Protein AF-A0A3Q0JG72-F1 (afdb_monomer)

Radius of gyration: 22.16 Å; Cα contacts (8 Å, |Δi|>4): 56; chains: 1; bounding box: 58×26×67 Å

InterPro domains:
  IPR006838 ADTRP/AIG1 [PF04750] (6-111)
  IPR006838 ADTRP/AIG1 [PTHR10989] (8-111)

Foldseek 3Di:
DPDPDDDDPVNVVVLCCCLQPQQLVLVVQLCVQVVCCVVPVCVPDNPVCCVVQPPVNVCCVSVVSNVVSVVCVVPDPDPHDDSVSNVVSVVVVVVVVVVVVVVCVVVPVVVVVVVVVVVVVVVVVVDDD

Nearest PDB structures (foldseek):
  6j54-assembly1_L  TM=3.216E-01  e=6.089E+00  Sus scrofa

Sequence (129 aa):
MPTSSPMSILNSTRNYFFTSIGFPIGSFVTITFWGLFLVNRDLVMPADFDQYFPKWLNHLVHTMVIVFPLIEMATSYRKYWPAQTGLIGLLVFQVVYLIWIHIVYYKSDLWRCVIESNFALHILMQLPK

Structure (mmCIF, N/CA/C/O backbone):
data_AF-A0A3Q0JG72-F1
#
_entry.id   AF-A0A3Q0JG72-F1
#
loop_
_atom_site.group_PDB
_atom_site.id
_atom_site.type_symbol
_atom_site.label_atom_id
_atom_site.label_alt_id
_atom_site.label_comp_id
_atom_site.label_asym_id
_atom_site.label_entity_id
_atom_site.label_seq_id
_atom_site.pdbx_PDB_ins_code
_atom_site.Cartn_x
_atom_site.Cartn_y
_atom_site.Cartn_z
_atom_site.occupancy
_atom_site.B_iso_or_equiv
_atom_site.auth_seq_id
_atom_site.auth_comp_id
_atom_site.auth_asym_id
_atom_site.auth_atom_id
_atom_site.pdbx_PDB_model_num
ATOM 1 N N . MET A 1 1 ? 20.663 -8.334 -32.316 1.00 31.59 1 MET A N 1
ATOM 2 C CA . MET A 1 1 ? 21.059 -7.675 -31.049 1.00 31.59 1 MET A CA 1
ATOM 3 C C . MET A 1 1 ? 20.098 -6.519 -30.816 1.00 31.59 1 MET A C 1
ATOM 5 O O . MET A 1 1 ? 20.034 -5.679 -31.706 1.00 31.59 1 MET A O 1
ATOM 9 N N . PRO A 1 2 ? 19.303 -6.464 -29.732 1.00 45.41 2 PRO A N 1
ATOM 10 C CA . PRO A 1 2 ? 18.454 -5.304 -29.511 1.00 45.41 2 PRO A CA 1
ATOM 11 C C . PRO A 1 2 ? 19.344 -4.149 -29.044 1.00 45.41 2 PRO A C 1
ATOM 13 O O . PRO A 1 2 ? 20.001 -4.219 -28.008 1.00 45.41 2 PRO A O 1
ATOM 16 N N . THR A 1 3 ? 19.413 -3.111 -29.866 1.00 40.91 3 THR A N 1
ATOM 17 C CA . THR A 1 3 ? 20.125 -1.865 -29.597 1.00 40.91 3 THR A CA 1
ATOM 18 C C . THR A 1 3 ? 19.431 -1.140 -28.449 1.00 40.91 3 THR A C 1
ATOM 20 O O . THR A 1 3 ? 18.329 -0.617 -28.617 1.00 40.91 3 THR A O 1
ATOM 23 N N . SER A 1 4 ? 20.048 -1.114 -27.268 1.00 50.25 4 SER A N 1
ATOM 24 C CA . SER A 1 4 ? 19.567 -0.302 -26.154 1.00 50.25 4 SER A CA 1
ATOM 25 C C . SER A 1 4 ? 19.769 1.174 -26.497 1.00 50.25 4 SER A C 1
ATOM 27 O O . SER A 1 4 ? 20.879 1.694 -26.381 1.00 50.25 4 SER A O 1
ATOM 29 N N . SER A 1 5 ? 18.705 1.851 -26.932 1.00 60.47 5 SER A N 1
ATOM 30 C CA . SER A 1 5 ? 18.660 3.315 -26.969 1.00 60.47 5 SER A CA 1
ATOM 31 C C . SER A 1 5 ? 19.082 3.865 -25.598 1.00 60.47 5 SER A C 1
ATOM 33 O O . SER A 1 5 ? 18.653 3.286 -24.590 1.00 60.47 5 SER A O 1
ATOM 35 N N . PRO A 1 6 ? 19.870 4.953 -25.511 1.00 57.56 6 PRO A N 1
ATOM 36 C CA . PRO A 1 6 ? 20.220 5.547 -24.225 1.00 57.56 6 PRO A CA 1
ATOM 37 C C . PRO A 1 6 ? 18.923 5.866 -23.479 1.00 57.56 6 PRO A C 1
ATOM 39 O O . PRO A 1 6 ? 18.082 6.613 -23.981 1.00 57.56 6 PRO A O 1
ATOM 42 N N . MET A 1 7 ? 18.698 5.231 -22.323 1.00 60.12 7 MET A N 1
ATOM 43 C CA . MET A 1 7 ? 17.477 5.476 -21.560 1.00 60.12 7 MET A CA 1
ATOM 44 C C . MET A 1 7 ? 17.444 6.955 -21.188 1.00 60.12 7 MET A C 1
ATOM 46 O O . MET A 1 7 ? 18.300 7.420 -20.437 1.00 60.12 7 MET A O 1
ATOM 50 N N . SER A 1 8 ? 16.453 7.690 -21.701 1.00 73.19 8 SER A N 1
ATOM 51 C CA . SER A 1 8 ? 16.205 9.043 -21.218 1.00 73.19 8 SER A CA 1
ATOM 52 C C . SER A 1 8 ? 15.979 8.979 -19.706 1.00 73.19 8 SER A C 1
ATOM 54 O O . SER A 1 8 ? 15.383 8.025 -19.190 1.00 73.19 8 SER A O 1
ATOM 56 N N . ILE A 1 9 ? 16.467 9.986 -18.985 1.00 72.94 9 ILE A N 1
ATOM 57 C CA . ILE A 1 9 ? 16.346 10.082 -17.522 1.00 72.94 9 ILE A CA 1
ATOM 58 C C . ILE A 1 9 ? 14.886 9.860 -17.085 1.00 72.94 9 ILE A C 1
ATOM 60 O O . ILE A 1 9 ? 14.635 9.172 -16.099 1.00 72.94 9 ILE A O 1
ATOM 64 N N . LEU A 1 10 ? 13.921 10.322 -17.888 1.00 76.62 10 LEU A N 1
ATOM 65 C CA . LEU A 1 10 ? 12.488 10.120 -17.673 1.00 76.62 10 LEU A CA 1
ATOM 66 C C . LEU A 1 10 ? 12.081 8.638 -17.604 1.00 76.62 10 LEU A C 1
ATOM 68 O O . LEU A 1 10 ? 11.359 8.239 -16.691 1.00 76.62 10 LEU A O 1
ATOM 72 N N . ASN A 1 11 ? 12.559 7.808 -18.534 1.00 74.75 11 ASN A N 1
ATOM 73 C CA . ASN A 1 11 ? 12.244 6.379 -18.551 1.00 74.75 11 ASN A CA 1
ATOM 74 C C . ASN A 1 11 ? 12.862 5.650 -17.353 1.00 74.75 11 ASN A C 1
ATOM 76 O O . ASN A 1 11 ? 12.218 4.776 -16.772 1.00 74.75 11 ASN A O 1
ATOM 80 N N . SER A 1 12 ? 14.078 6.033 -16.953 1.00 74.06 12 SER A N 1
ATOM 81 C CA . SER A 1 12 ? 14.746 5.473 -15.774 1.00 74.06 12 SER A CA 1
ATOM 82 C C . SER A 1 12 ? 13.992 5.816 -14.483 1.00 74.06 12 SER A C 1
ATOM 84 O O . SER A 1 12 ? 13.659 4.926 -13.701 1.00 74.06 12 SER A O 1
ATOM 86 N N . THR A 1 13 ? 13.625 7.087 -14.307 1.00 75.12 13 THR A N 1
ATOM 87 C CA . THR A 1 13 ? 12.857 7.569 -13.153 1.00 75.12 13 THR A CA 1
ATOM 88 C C . THR A 1 13 ? 11.481 6.911 -13.081 1.00 75.12 13 THR A C 1
ATOM 90 O O . THR A 1 13 ? 11.095 6.399 -12.034 1.00 75.12 13 THR A O 1
ATOM 93 N N . ARG A 1 14 ? 10.760 6.822 -14.205 1.00 79.62 14 ARG A N 1
ATOM 94 C CA . ARG A 1 14 ? 9.472 6.115 -14.277 1.00 79.62 14 ARG A CA 1
ATOM 95 C C . ARG A 1 14 ? 9.602 4.651 -13.851 1.00 79.62 14 ARG A C 1
ATOM 97 O O . ARG A 1 14 ? 8.773 4.154 -13.094 1.00 79.62 14 ARG A O 1
ATOM 104 N N . ASN A 1 15 ? 10.633 3.957 -14.333 1.00 75.62 15 ASN A N 1
ATOM 105 C CA . ASN A 1 15 ? 10.879 2.560 -13.972 1.00 75.62 15 ASN A CA 1
ATOM 106 C C . ASN A 1 15 ? 11.189 2.413 -12.474 1.00 75.62 15 ASN A C 1
ATOM 108 O O . ASN A 1 15 ? 10.729 1.455 -11.856 1.00 75.62 15 ASN A O 1
ATOM 112 N N . TYR A 1 16 ? 11.910 3.373 -11.890 1.00 75.62 16 TYR A N 1
ATOM 113 C CA . TYR A 1 16 ? 12.184 3.419 -10.457 1.00 75.62 16 TYR A CA 1
ATOM 114 C C . TYR A 1 16 ? 10.909 3.622 -9.630 1.00 75.62 16 TYR A C 1
ATOM 116 O O . TYR A 1 16 ? 10.641 2.822 -8.743 1.00 75.62 16 TYR A O 1
ATOM 124 N N . PHE A 1 17 ? 10.073 4.617 -9.943 1.00 78.81 17 PHE A N 1
ATOM 125 C CA . PHE A 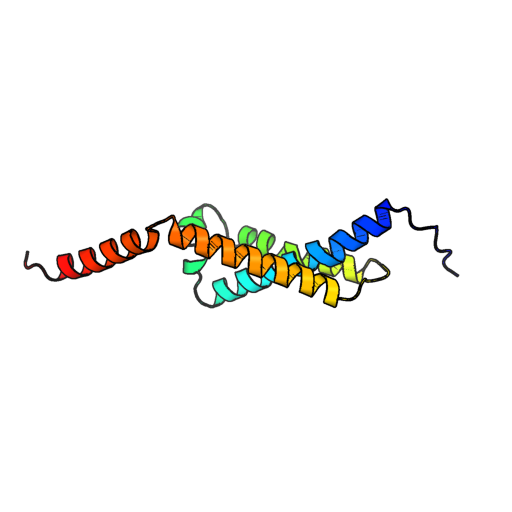1 17 ? 8.817 4.848 -9.213 1.00 78.81 17 PHE A CA 1
ATOM 126 C C . PHE A 1 17 ? 7.866 3.650 -9.288 1.00 78.81 17 PHE A C 1
ATOM 128 O O . PHE A 1 17 ? 7.285 3.249 -8.280 1.00 78.81 17 PHE A O 1
ATOM 135 N N . PHE A 1 18 ? 7.735 3.045 -10.468 1.00 78.00 18 PHE A N 1
ATOM 136 C CA . PHE A 1 18 ? 6.890 1.869 -10.648 1.00 78.00 18 PHE A CA 1
ATOM 137 C C . PHE A 1 18 ? 7.377 0.676 -9.806 1.00 78.00 18 PHE A C 1
ATOM 139 O O . PHE A 1 18 ? 6.582 0.052 -9.107 1.00 78.00 18 PHE A O 1
ATOM 146 N N . THR A 1 19 ? 8.684 0.404 -9.821 1.00 75.06 19 THR A N 1
ATOM 147 C CA . THR A 1 19 ? 9.279 -0.764 -9.144 1.00 75.06 19 THR A CA 1
ATOM 148 C C . THR A 1 19 ? 9.409 -0.567 -7.632 1.00 75.06 19 THR A C 1
ATOM 150 O O . THR A 1 19 ? 9.160 -1.488 -6.861 1.00 75.06 19 THR A O 1
ATOM 153 N N . SER A 1 20 ? 9.799 0.632 -7.197 1.00 73.50 20 SER A N 1
ATOM 154 C CA . SER A 1 20 ? 10.135 0.921 -5.798 1.00 73.50 20 SER A CA 1
ATOM 155 C C . SER A 1 20 ? 8.938 1.368 -4.963 1.00 73.50 20 SER A C 1
ATOM 157 O O . SER A 1 20 ? 8.986 1.261 -3.743 1.00 73.50 20 SER A O 1
ATOM 159 N N . ILE A 1 21 ? 7.883 1.897 -5.590 1.00 74.75 21 ILE A N 1
ATOM 160 C CA . ILE A 1 21 ? 6.737 2.490 -4.884 1.00 74.75 21 ILE A CA 1
ATOM 161 C C . ILE A 1 21 ? 5.431 1.861 -5.371 1.00 74.75 21 ILE A C 1
ATOM 163 O O . ILE A 1 21 ? 4.715 1.258 -4.578 1.00 74.75 21 ILE A O 1
ATOM 167 N N . GLY A 1 22 ? 5.135 1.943 -6.672 1.00 79.12 22 GLY A N 1
ATOM 168 C CA . GLY A 1 22 ? 3.840 1.519 -7.219 1.00 79.12 22 GLY A CA 1
ATOM 169 C C . GLY A 1 22 ? 3.516 0.044 -6.962 1.00 79.12 22 GLY A C 1
ATOM 170 O O . GLY A 1 22 ? 2.474 -0.275 -6.394 1.00 79.12 22 GLY A O 1
ATOM 171 N N . PHE A 1 23 ? 4.429 -0.854 -7.330 1.00 80.31 23 PHE A N 1
ATOM 172 C CA . PHE A 1 23 ? 4.264 -2.296 -7.144 1.00 80.31 23 PHE A CA 1
ATOM 173 C C . PHE A 1 23 ? 4.217 -2.753 -5.666 1.00 80.31 23 PHE A C 1
ATOM 175 O O . PHE A 1 23 ? 3.261 -3.440 -5.286 1.00 80.31 23 PHE A O 1
ATOM 182 N N . PRO A 1 24 ? 5.186 -2.395 -4.798 1.00 82.50 24 PRO A N 1
ATOM 183 C CA . PRO A 1 24 ? 5.185 -2.843 -3.402 1.00 82.50 24 PRO A CA 1
ATOM 184 C C . PRO A 1 24 ? 4.024 -2.263 -2.581 1.00 82.50 24 PRO A C 1
ATOM 186 O O . PRO A 1 24 ? 3.452 -2.972 -1.759 1.00 82.50 24 PRO A O 1
ATOM 189 N N . ILE A 1 25 ? 3.614 -1.012 -2.822 1.00 82.69 25 ILE A N 1
ATOM 190 C CA . ILE A 1 25 ? 2.461 -0.427 -2.118 1.00 82.69 25 ILE A CA 1
ATOM 191 C C . ILE A 1 25 ? 1.152 -1.040 -2.627 1.00 82.69 25 ILE A C 1
ATOM 193 O O . ILE A 1 25 ? 0.305 -1.426 -1.824 1.00 82.69 25 ILE A O 1
ATOM 197 N N . GLY A 1 26 ? 0.987 -1.182 -3.947 1.00 84.88 26 GLY A N 1
ATOM 198 C CA . GLY A 1 26 ? -0.220 -1.777 -4.528 1.00 84.88 26 GLY A CA 1
ATOM 199 C C . GLY A 1 26 ? -0.442 -3.224 -4.080 1.00 84.88 26 GLY A C 1
ATOM 200 O O . GLY A 1 26 ? -1.562 -3.611 -3.736 1.00 84.88 26 GLY A O 1
ATOM 201 N N . SER A 1 27 ? 0.634 -4.014 -4.007 1.00 83.56 27 SER A N 1
ATOM 202 C CA . SER A 1 27 ? 0.577 -5.379 -3.472 1.00 83.56 27 SER A CA 1
ATOM 203 C C . SER A 1 27 ? 0.241 -5.402 -1.979 1.00 83.56 27 SER A C 1
ATOM 205 O O . SER A 1 27 ? -0.631 -6.170 -1.576 1.00 83.56 27 SER A O 1
ATOM 207 N N . PHE A 1 28 ? 0.837 -4.522 -1.171 1.00 85.56 28 PHE A N 1
ATOM 208 C CA . PHE A 1 28 ? 0.527 -4.418 0.255 1.00 85.56 28 PHE A CA 1
ATOM 209 C C . PHE A 1 28 ? -0.944 -4.080 0.534 1.00 85.56 28 PHE A C 1
ATOM 211 O O . PHE A 1 28 ? -1.579 -4.754 1.347 1.00 85.56 28 PHE A O 1
ATOM 218 N N . VAL A 1 29 ? -1.504 -3.078 -0.151 1.00 86.44 29 VAL A N 1
ATOM 219 C CA . VAL A 1 29 ? -2.911 -2.675 0.026 1.00 86.44 29 VAL A CA 1
ATOM 220 C C . VAL A 1 29 ? -3.849 -3.818 -0.352 1.00 86.44 29 VAL A C 1
ATOM 222 O O . VAL A 1 29 ? -4.782 -4.118 0.389 1.00 86.44 29 VAL A O 1
ATOM 225 N N . THR A 1 30 ? -3.562 -4.507 -1.458 1.00 88.00 30 THR A N 1
ATOM 226 C CA . THR A 1 30 ? -4.356 -5.653 -1.919 1.00 88.00 30 THR A CA 1
ATOM 227 C C . THR A 1 30 ? -4.328 -6.794 -0.900 1.00 88.00 30 THR A C 1
ATOM 229 O O . THR A 1 30 ? -5.379 -7.291 -0.499 1.00 88.00 30 THR A O 1
ATOM 232 N N . ILE A 1 31 ? -3.137 -7.195 -0.441 1.00 86.62 31 ILE A N 1
ATOM 233 C CA . ILE A 1 31 ? -2.972 -8.288 0.530 1.00 86.62 31 ILE A CA 1
ATOM 234 C C . ILE A 1 31 ? -3.656 -7.943 1.853 1.00 86.62 31 ILE A C 1
ATOM 236 O O . ILE A 1 31 ? -4.369 -8.776 2.407 1.00 86.62 31 ILE A O 1
ATOM 240 N N . THR A 1 32 ? -3.476 -6.716 2.342 1.00 86.19 32 THR A N 1
ATOM 241 C CA . THR A 1 32 ? -4.067 -6.269 3.610 1.00 86.19 32 THR A CA 1
ATOM 242 C C . THR A 1 32 ? -5.588 -6.215 3.520 1.00 86.19 32 THR A C 1
ATOM 244 O O . THR A 1 32 ? -6.265 -6.701 4.423 1.00 86.19 32 THR A O 1
ATOM 247 N N . PHE A 1 33 ? -6.136 -5.696 2.417 1.00 86.94 33 PHE A N 1
ATOM 248 C CA . PHE A 1 33 ? -7.578 -5.666 2.189 1.00 86.94 33 PHE A CA 1
ATOM 249 C C . PHE A 1 33 ? -8.177 -7.074 2.198 1.00 86.94 33 PHE A C 1
ATOM 251 O O . PHE 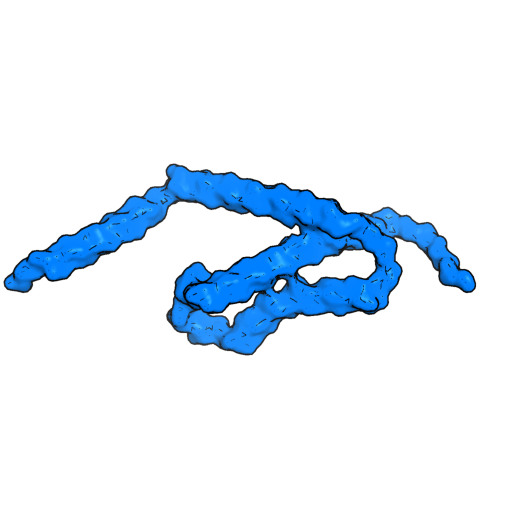A 1 33 ? -9.077 -7.345 2.986 1.00 86.94 33 PHE A O 1
ATOM 258 N N . TRP A 1 34 ? -7.659 -7.987 1.368 1.00 86.81 34 TRP A N 1
ATOM 259 C CA . TRP A 1 34 ? -8.189 -9.351 1.289 1.00 86.81 34 TRP A CA 1
ATOM 260 C C . TRP A 1 34 ? -7.960 -10.136 2.582 1.00 86.81 34 TRP A C 1
ATOM 262 O O . TRP A 1 34 ? -8.841 -10.884 2.996 1.00 86.81 34 TRP A O 1
ATOM 272 N N . GLY A 1 35 ? -6.822 -9.931 3.251 1.00 87.50 35 GLY A N 1
ATOM 273 C CA . GLY A 1 35 ? -6.534 -10.533 4.551 1.00 87.50 35 GLY A CA 1
ATOM 274 C C . GLY A 1 35 ? -7.554 -10.126 5.612 1.00 87.50 35 GLY A C 1
ATOM 275 O O . GLY A 1 35 ? -8.131 -10.988 6.269 1.00 87.50 35 GLY A O 1
ATOM 276 N N . LEU A 1 36 ? -7.842 -8.829 5.735 1.00 85.56 36 LEU A N 1
ATOM 277 C CA . LEU A 1 36 ? -8.850 -8.335 6.675 1.00 85.56 36 LEU A CA 1
ATOM 278 C C . LEU A 1 36 ? -10.269 -8.746 6.264 1.00 85.56 36 LEU A C 1
ATOM 280 O O . LEU A 1 36 ? -11.046 -9.168 7.115 1.00 85.56 36 LEU A O 1
ATOM 284 N N . PHE A 1 37 ? -10.586 -8.695 4.969 1.00 83.44 37 PHE A N 1
ATOM 285 C CA . PHE A 1 37 ? -11.895 -9.070 4.435 1.00 83.44 37 PHE A CA 1
ATOM 286 C C . PHE A 1 37 ? -12.237 -10.546 4.689 1.00 83.44 37 PHE A C 1
ATOM 288 O O . PHE A 1 37 ? -13.392 -10.864 4.965 1.00 83.44 37 PHE A O 1
ATOM 295 N N . LEU A 1 38 ? -11.245 -11.443 4.623 1.00 83.19 38 LEU A N 1
ATOM 296 C CA . LEU A 1 38 ? -11.417 -12.866 4.935 1.00 83.19 38 LEU A CA 1
ATOM 297 C C . LEU A 1 38 ? -11.544 -13.140 6.440 1.00 83.19 38 LEU A C 1
ATOM 299 O O . LEU A 1 38 ? -12.221 -14.093 6.814 1.00 83.19 38 LEU A O 1
ATOM 303 N N . VAL A 1 39 ? -10.896 -12.338 7.293 1.00 84.69 39 VAL A N 1
ATOM 304 C CA . VAL A 1 39 ? -10.974 -12.493 8.756 1.00 84.69 39 VAL A CA 1
ATOM 305 C C . VAL A 1 39 ? -12.306 -11.977 9.283 1.00 84.69 39 VAL A C 1
ATOM 307 O O . VAL A 1 39 ? -13.052 -12.716 9.919 1.00 84.69 39 VAL A O 1
ATOM 310 N N . ASN A 1 40 ? -12.602 -10.704 9.038 1.00 77.25 40 ASN A N 1
ATOM 311 C CA . ASN A 1 40 ? -13.878 -10.113 9.394 1.00 77.25 40 ASN A CA 1
ATOM 312 C C . ASN A 1 40 ? -14.153 -8.913 8.489 1.00 77.25 40 ASN A C 1
ATOM 314 O O . ASN A 1 40 ? -13.492 -7.875 8.567 1.00 77.25 40 ASN A O 1
ATOM 318 N N . ARG A 1 41 ? -15.165 -9.068 7.639 1.00 78.12 41 ARG A N 1
ATOM 319 C CA . ARG A 1 41 ? -15.598 -8.055 6.680 1.00 78.12 41 ARG A CA 1
ATOM 320 C C . ARG A 1 41 ? -15.964 -6.725 7.344 1.00 78.12 41 ARG A C 1
ATOM 322 O O . ARG A 1 41 ? -15.656 -5.676 6.779 1.00 78.12 41 ARG A O 1
ATOM 329 N N . ASP A 1 42 ? -16.546 -6.769 8.539 1.00 76.12 42 ASP A N 1
ATOM 330 C CA . ASP A 1 42 ? -17.041 -5.580 9.241 1.00 76.12 42 ASP A CA 1
ATOM 331 C C . ASP A 1 42 ? -15.912 -4.638 9.691 1.00 76.12 42 ASP A C 1
ATOM 333 O O . ASP A 1 42 ? -16.157 -3.463 9.953 1.00 76.12 42 ASP A O 1
ATOM 337 N N . LEU A 1 43 ? -14.661 -5.118 9.728 1.00 71.12 43 LEU A N 1
ATOM 338 C CA . LEU A 1 43 ? -13.486 -4.294 10.035 1.00 71.12 43 LEU A CA 1
ATOM 339 C C . LEU A 1 43 ? -13.133 -3.314 8.913 1.00 71.12 43 LEU A C 1
ATOM 341 O O . LEU A 1 43 ? -12.539 -2.271 9.173 1.00 71.12 43 LEU A O 1
ATOM 345 N N . VAL A 1 44 ? -13.435 -3.677 7.666 1.00 73.75 44 VAL A N 1
ATOM 346 C CA . VAL A 1 44 ? -13.044 -2.899 6.482 1.00 73.75 44 VAL A CA 1
ATOM 347 C C . VAL A 1 44 ? -14.248 -2.200 5.876 1.00 73.75 44 VAL A C 1
ATOM 349 O O . VAL A 1 44 ? -14.156 -1.042 5.477 1.00 73.75 44 VAL A O 1
ATOM 352 N N . MET A 1 45 ? -15.374 -2.904 5.789 1.00 70.50 45 MET A N 1
ATOM 353 C CA . MET A 1 45 ? -16.589 -2.383 5.186 1.00 70.50 45 MET A CA 1
ATOM 354 C C . MET A 1 45 ? -17.810 -2.993 5.885 1.00 70.50 45 MET A C 1
ATOM 356 O O . MET A 1 45 ? -18.154 -4.142 5.592 1.00 70.50 45 MET A O 1
ATOM 360 N N . PRO A 1 46 ? -18.464 -2.237 6.788 1.00 73.88 46 PRO A N 1
ATOM 361 C CA . PRO A 1 46 ? -19.724 -2.638 7.405 1.00 73.88 46 PRO A CA 1
ATOM 362 C C . PRO A 1 46 ? -20.783 -2.936 6.343 1.00 73.88 46 PRO A C 1
ATOM 364 O O . PRO A 1 46 ? -20.802 -2.294 5.289 1.00 73.88 46 PRO A O 1
ATOM 367 N N . ALA A 1 47 ? -21.693 -3.867 6.633 1.00 72.44 47 ALA A N 1
ATOM 368 C CA . ALA A 1 47 ? -22.746 -4.290 5.704 1.00 72.44 47 ALA A CA 1
ATOM 369 C C . ALA A 1 47 ? -23.606 -3.131 5.155 1.00 72.44 47 ALA A C 1
ATOM 371 O O . ALA A 1 47 ? -24.104 -3.217 4.035 1.00 72.44 47 ALA A O 1
ATOM 372 N N . ASP A 1 48 ? -23.720 -2.024 5.893 1.00 72.62 48 ASP A N 1
ATOM 373 C CA . ASP A 1 48 ? -24.46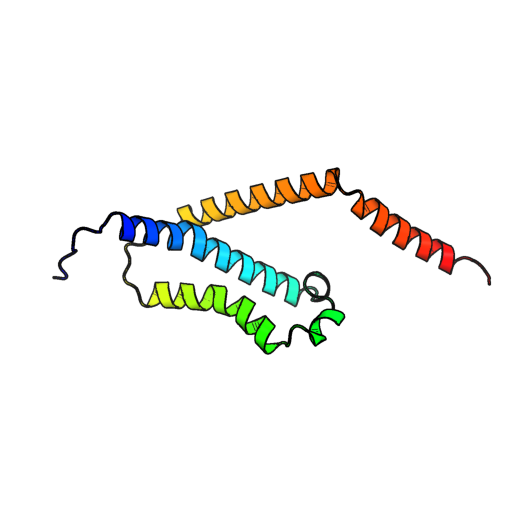3 -0.826 5.482 1.00 72.62 48 ASP A CA 1
ATOM 374 C C . ASP A 1 48 ? -23.878 -0.147 4.229 1.00 72.62 48 ASP A C 1
ATOM 376 O O . ASP A 1 48 ? -24.589 0.524 3.479 1.00 72.62 48 ASP A O 1
ATOM 380 N N . PHE A 1 49 ? -22.584 -0.344 3.953 1.00 70.19 49 PHE A N 1
ATOM 381 C CA . PHE A 1 49 ? -21.917 0.211 2.773 1.00 70.19 49 PHE A CA 1
ATOM 382 C C . PHE A 1 49 ? -22.127 -0.623 1.500 1.00 70.19 49 PHE A C 1
ATOM 384 O O . PHE A 1 49 ? -21.837 -0.136 0.402 1.00 70.19 49 PHE A O 1
ATOM 391 N N . ASP A 1 50 ? -22.700 -1.828 1.602 1.00 73.69 50 ASP A N 1
ATOM 392 C CA . ASP A 1 50 ? -22.966 -2.707 0.452 1.00 73.69 50 ASP A CA 1
ATOM 393 C C . ASP A 1 50 ? -23.962 -2.097 -0.542 1.00 73.69 50 ASP A C 1
ATOM 395 O O . ASP A 1 50 ? -23.932 -2.428 -1.729 1.00 73.69 50 ASP A O 1
ATOM 399 N N . GLN A 1 51 ? -24.822 -1.183 -0.076 1.00 76.81 51 GLN A N 1
ATOM 400 C CA . GLN A 1 51 ? -25.769 -0.459 -0.925 1.00 76.81 51 GLN A CA 1
ATOM 401 C C . GLN A 1 51 ? -25.063 0.489 -1.909 1.00 76.81 51 GLN A C 1
ATOM 403 O O . GLN A 1 51 ? -25.553 0.698 -3.019 1.00 76.81 51 GLN A O 1
ATOM 408 N N . TYR A 1 52 ? -23.915 1.049 -1.519 1.00 78.50 52 TYR A N 1
ATOM 409 C CA . TYR A 1 52 ? -23.153 2.001 -2.333 1.00 78.50 52 TYR A CA 1
ATOM 410 C C . TYR A 1 52 ? -22.012 1.329 -3.101 1.00 78.50 52 TYR A C 1
ATOM 412 O O . TYR A 1 52 ? -21.692 1.744 -4.215 1.00 78.50 52 TYR A O 1
ATOM 420 N N . PHE A 1 53 ? -21.411 0.282 -2.528 1.00 79.38 53 PHE A N 1
ATOM 421 C CA . PHE A 1 53 ? -20.291 -0.448 -3.117 1.00 79.38 53 PHE A CA 1
ATOM 422 C C . PHE A 1 53 ? -20.681 -1.891 -3.461 1.00 79.38 53 PHE A C 1
ATOM 424 O O . PHE A 1 53 ? -20.510 -2.804 -2.647 1.00 79.38 53 PHE A O 1
ATOM 431 N N . PRO A 1 54 ? -21.165 -2.148 -4.692 1.00 83.50 54 PRO A N 1
ATOM 432 C CA . PRO A 1 54 ? -21.514 -3.498 -5.100 1.00 83.50 54 PRO A CA 1
ATOM 433 C C . PRO A 1 54 ? -20.270 -4.395 -5.149 1.00 83.50 54 PRO A C 1
ATOM 435 O O . PRO A 1 54 ? -19.166 -3.960 -5.488 1.00 83.50 54 PRO A O 1
ATOM 438 N N . LYS A 1 55 ? -20.457 -5.690 -4.869 1.00 81.06 55 LYS A N 1
ATOM 439 C CA . LYS A 1 55 ? -19.359 -6.669 -4.738 1.00 81.06 55 LYS A CA 1
ATOM 440 C C . LYS A 1 55 ? -18.418 -6.706 -5.947 1.00 81.06 55 LYS A C 1
ATOM 442 O O . LYS A 1 55 ? -17.212 -6.824 -5.767 1.00 81.06 55 LYS A O 1
ATOM 447 N N . TRP A 1 56 ? -18.9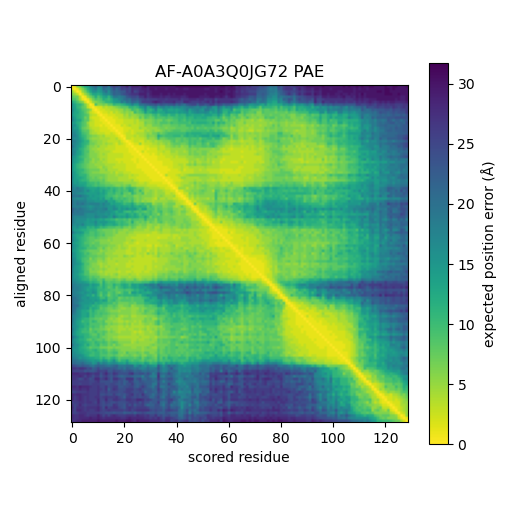44 -6.576 -7.167 1.00 84.62 56 TRP A N 1
ATOM 448 C CA . TRP A 1 56 ? -18.123 -6.577 -8.384 1.00 84.62 56 TRP A CA 1
ATOM 449 C C . TRP A 1 56 ? -17.170 -5.376 -8.437 1.00 84.62 56 TRP A C 1
ATOM 451 O O . TRP A 1 56 ? -16.010 -5.533 -8.810 1.00 84.62 56 TRP A O 1
ATOM 461 N N . LEU A 1 57 ? -17.638 -4.197 -8.013 1.00 85.31 57 LEU A N 1
ATOM 462 C CA . LEU A 1 57 ? -16.835 -2.980 -7.972 1.00 85.31 57 LEU A CA 1
ATOM 463 C C . LEU A 1 57 ? -15.774 -3.100 -6.882 1.00 85.31 57 LEU A C 1
ATOM 465 O O . LEU A 1 57 ? -14.614 -2.782 -7.122 1.00 85.31 57 LEU A O 1
ATOM 469 N N . ASN A 1 58 ? -16.160 -3.637 -5.723 1.00 85.44 58 ASN A N 1
ATOM 470 C CA . ASN A 1 58 ? -15.246 -3.909 -4.622 1.00 85.44 58 ASN A CA 1
ATOM 471 C C . ASN A 1 58 ? -14.109 -4.862 -5.040 1.00 85.44 58 ASN A C 1
ATOM 473 O O . ASN A 1 58 ? -12.940 -4.586 -4.780 1.00 85.44 58 ASN A O 1
ATOM 477 N N . HIS A 1 59 ? -14.428 -5.943 -5.757 1.00 86.56 59 HIS A N 1
ATOM 478 C CA . HIS A 1 59 ? -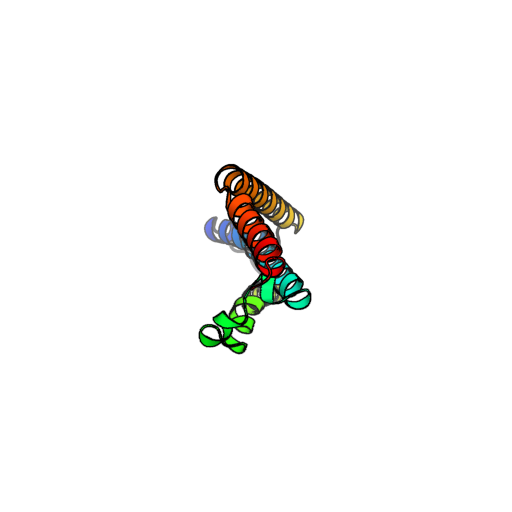13.412 -6.818 -6.340 1.00 86.56 59 HIS A CA 1
ATOM 479 C C . HIS A 1 59 ? -12.531 -6.065 -7.340 1.00 86.56 59 HIS A C 1
ATOM 481 O O . HIS A 1 59 ? -11.312 -6.114 -7.220 1.00 86.56 59 HIS A O 1
ATOM 487 N N . LEU A 1 60 ? -13.125 -5.333 -8.287 1.00 88.25 60 LEU A N 1
ATOM 488 C CA . LEU A 1 60 ? -12.391 -4.632 -9.338 1.00 88.25 60 LEU A CA 1
ATOM 489 C C . LEU A 1 60 ? -11.360 -3.657 -8.761 1.00 88.25 60 LEU A C 1
ATOM 491 O O . LEU A 1 60 ? -10.193 -3.720 -9.139 1.00 88.25 60 LEU A O 1
ATOM 495 N N . VAL A 1 61 ? -11.747 -2.808 -7.808 1.00 88.62 61 VAL A N 1
ATOM 496 C CA . VAL A 1 61 ? -10.830 -1.806 -7.245 1.00 88.62 61 VAL A CA 1
ATOM 497 C C . VAL A 1 61 ? -9.731 -2.427 -6.378 1.00 88.62 61 VAL A C 1
ATOM 499 O O . VAL A 1 61 ? -8.626 -1.898 -6.357 1.00 88.62 61 VAL A O 1
ATOM 502 N N . HIS A 1 62 ? -9.978 -3.568 -5.724 1.00 85.50 62 HIS A N 1
ATOM 503 C CA . HIS A 1 62 ? -8.992 -4.193 -4.836 1.00 85.50 62 HIS A CA 1
ATOM 504 C C . HIS A 1 62 ? -8.125 -5.261 -5.511 1.00 85.50 62 HIS A C 1
ATOM 506 O O . HIS A 1 62 ? -7.010 -5.488 -5.062 1.00 85.50 62 HIS A O 1
ATOM 512 N N . THR A 1 63 ? -8.571 -5.919 -6.587 1.00 87.12 63 THR A N 1
ATOM 513 C CA . THR A 1 63 ? -7.735 -6.889 -7.323 1.00 87.12 63 THR A CA 1
ATOM 514 C C . THR A 1 63 ? -7.008 -6.262 -8.502 1.00 87.12 63 THR A C 1
ATOM 516 O O . THR A 1 63 ? -5.871 -6.634 -8.783 1.00 87.12 63 THR A O 1
ATOM 519 N N . MET A 1 64 ? -7.613 -5.300 -9.210 1.00 86.81 64 MET A N 1
ATOM 520 C CA . MET A 1 64 ? -6.975 -4.743 -10.413 1.00 86.81 64 MET A CA 1
ATOM 521 C C . MET A 1 64 ? -5.703 -3.953 -10.095 1.00 86.81 64 MET A C 1
ATOM 523 O O . MET A 1 64 ? -4.797 -3.890 -10.925 1.00 86.81 64 MET A O 1
ATOM 527 N N . VAL A 1 65 ? -5.592 -3.438 -8.867 1.00 86.62 65 VAL A N 1
ATOM 528 C CA . VAL A 1 65 ? -4.404 -2.735 -8.363 1.00 86.62 65 VAL A CA 1
ATOM 529 C C . VAL A 1 65 ? -3.153 -3.614 -8.371 1.00 86.62 65 VAL A C 1
ATOM 531 O O . VAL A 1 65 ? -2.077 -3.082 -8.616 1.00 86.62 65 VAL A O 1
ATOM 534 N N . ILE A 1 66 ? -3.259 -4.934 -8.160 1.00 85.19 66 ILE A N 1
ATOM 535 C CA . ILE A 1 66 ? -2.108 -5.849 -8.275 1.00 85.19 66 ILE A CA 1
ATOM 536 C C . ILE A 1 66 ? -2.016 -6.498 -9.662 1.00 85.19 66 ILE A C 1
ATOM 538 O O . ILE A 1 66 ? -0.917 -6.718 -10.167 1.00 85.19 66 ILE A O 1
ATOM 542 N N . VAL A 1 67 ? -3.154 -6.755 -10.315 1.00 86.12 67 VAL A N 1
ATOM 543 C CA . VAL A 1 67 ? -3.197 -7.430 -11.622 1.00 86.12 67 VAL A CA 1
ATOM 544 C C . VAL A 1 67 ? -2.549 -6.583 -12.719 1.00 86.12 67 VAL A C 1
ATOM 546 O O . VAL A 1 67 ? -1.719 -7.107 -13.459 1.00 86.12 67 VAL A O 1
ATOM 549 N N . PHE A 1 68 ? -2.852 -5.282 -12.813 1.00 86.06 68 PHE A N 1
ATOM 550 C CA . PHE A 1 68 ? -2.247 -4.434 -13.848 1.00 86.06 68 PHE A CA 1
ATOM 551 C C . PHE A 1 68 ? -0.722 -4.313 -13.702 1.00 86.06 68 PHE A C 1
ATOM 553 O O . PHE A 1 68 ? -0.027 -4.531 -14.696 1.00 86.06 68 PHE A O 1
ATOM 560 N N . PRO A 1 69 ? -0.156 -4.057 -12.504 1.00 83.25 69 PRO A N 1
ATOM 561 C CA . PRO A 1 69 ? 1.290 -4.078 -12.325 1.00 83.25 69 PRO A CA 1
ATOM 562 C C . PRO A 1 69 ? 1.938 -5.435 -12.612 1.00 83.25 69 PRO A C 1
ATOM 564 O O . PRO A 1 69 ? 3.032 -5.463 -13.167 1.00 83.25 69 PRO A O 1
ATOM 567 N N . LEU A 1 70 ? 1.282 -6.556 -12.284 1.00 82.75 70 LEU A N 1
ATOM 568 C CA . LEU A 1 70 ? 1.796 -7.894 -12.602 1.00 82.75 70 LEU A CA 1
ATOM 569 C C . LEU A 1 70 ? 1.834 -8.155 -14.112 1.00 82.75 70 LEU A C 1
ATOM 571 O O . LEU A 1 70 ? 2.830 -8.673 -14.614 1.00 82.75 70 LEU A O 1
ATOM 575 N N . ILE A 1 71 ? 0.789 -7.762 -14.846 1.00 85.50 71 ILE A N 1
ATOM 576 C CA . ILE A 1 71 ? 0.756 -7.854 -16.313 1.00 85.50 71 ILE A CA 1
ATOM 577 C C . ILE A 1 71 ? 1.846 -6.966 -16.918 1.00 85.50 71 ILE A C 1
ATOM 579 O O . ILE A 1 71 ? 2.584 -7.408 -17.799 1.00 85.50 71 ILE A O 1
ATOM 583 N N . GLU A 1 72 ? 1.996 -5.741 -16.419 1.00 83.00 72 GLU A N 1
ATOM 584 C CA . GLU A 1 72 ? 3.031 -4.805 -16.860 1.00 83.00 72 GLU A CA 1
ATOM 585 C C . GLU A 1 72 ? 4.437 -5.376 -16.614 1.00 83.00 72 GLU A C 1
ATOM 587 O O . GLU A 1 72 ? 5.301 -5.284 -17.484 1.00 83.00 72 GLU A O 1
ATOM 592 N N . MET A 1 73 ? 4.664 -6.029 -15.470 1.00 77.50 73 MET A N 1
ATOM 593 C CA . MET A 1 73 ? 5.923 -6.714 -15.160 1.00 77.50 73 MET A CA 1
ATOM 594 C C . MET A 1 73 ? 6.175 -7.941 -16.040 1.00 77.50 73 MET A C 1
ATOM 596 O O . MET A 1 73 ? 7.318 -8.185 -16.416 1.00 77.50 73 MET A O 1
ATOM 600 N N . ALA A 1 74 ? 5.136 -8.713 -16.363 1.00 78.56 74 ALA A N 1
ATOM 601 C CA . ALA A 1 74 ? 5.256 -9.913 -17.188 1.00 78.56 74 ALA A CA 1
ATOM 602 C C . ALA A 1 74 ? 5.495 -9.588 -18.673 1.00 78.56 74 ALA A C 1
ATOM 604 O O . ALA A 1 74 ? 6.209 -10.313 -19.361 1.00 78.56 74 ALA A O 1
ATOM 605 N N . THR A 1 75 ? 4.896 -8.503 -19.170 1.00 81.31 75 THR A N 1
ATOM 606 C CA . THR A 1 75 ? 4.948 -8.107 -20.587 1.00 81.31 75 THR A CA 1
ATOM 607 C C . THR A 1 75 ? 6.099 -7.150 -20.906 1.00 81.31 75 THR A C 1
ATOM 609 O O . THR A 1 75 ? 6.645 -7.201 -22.009 1.00 81.31 75 THR A O 1
ATOM 612 N N . SER A 1 76 ? 6.517 -6.296 -19.964 1.00 72.44 76 SER A N 1
ATOM 613 C CA . SER A 1 76 ? 7.609 -5.346 -20.189 1.00 72.44 76 SER A CA 1
ATOM 614 C C . SER A 1 76 ? 8.969 -5.907 -19.773 1.00 72.44 76 SER A C 1
ATOM 616 O O . SER A 1 76 ? 9.268 -6.038 -18.587 1.00 72.44 76 SER A O 1
ATOM 618 N N . TYR A 1 77 ? 9.872 -6.100 -20.738 1.00 62.16 77 TYR A N 1
ATOM 619 C CA . TYR A 1 77 ? 11.283 -6.388 -20.463 1.00 62.16 77 TYR A CA 1
ATOM 620 C C . TYR A 1 77 ? 12.001 -5.123 -19.955 1.00 62.16 77 TYR A C 1
ATOM 622 O O . TYR A 1 77 ? 12.605 -4.366 -20.717 1.00 62.16 77 TYR A O 1
ATOM 630 N N . ARG A 1 78 ? 11.894 -4.843 -18.652 1.00 63.56 78 ARG A N 1
ATOM 631 C CA . ARG A 1 78 ? 12.603 -3.742 -17.977 1.00 63.56 78 ARG A CA 1
ATOM 632 C C . ARG A 1 78 ? 13.792 -4.305 -17.200 1.00 63.56 78 ARG A C 1
ATOM 634 O O . ARG A 1 78 ? 13.704 -5.380 -16.614 1.00 63.56 78 ARG A O 1
ATOM 641 N N . LYS A 1 79 ? 14.900 -3.557 -17.135 1.00 59.56 79 LYS A N 1
ATOM 642 C CA . LYS A 1 79 ? 15.975 -3.836 -16.170 1.00 59.56 79 LYS A CA 1
ATOM 643 C C . LYS A 1 79 ? 15.403 -3.605 -14.770 1.00 59.56 79 LYS A C 1
ATOM 645 O O . LYS A 1 79 ? 15.261 -2.459 -14.345 1.00 59.56 79 LYS A O 1
ATOM 650 N N . TYR A 1 80 ? 14.987 -4.688 -14.123 1.00 59.50 80 TYR A N 1
ATOM 651 C CA . TYR A 1 80 ? 14.309 -4.644 -12.835 1.00 59.50 80 TYR A CA 1
ATOM 652 C C . TYR A 1 80 ? 15.308 -4.214 -11.755 1.00 59.50 80 TYR A C 1
ATOM 654 O O . TYR A 1 80 ? 16.394 -4.786 -11.640 1.00 59.50 80 TYR A O 1
ATOM 662 N N . TRP A 1 81 ? 14.966 -3.173 -10.997 1.00 58.53 81 TRP A N 1
ATOM 663 C CA . TRP A 1 81 ? 15.705 -2.827 -9.783 1.00 58.53 81 TRP A CA 1
ATOM 664 C C . TRP A 1 81 ? 15.399 -3.882 -8.709 1.00 58.53 81 TRP A C 1
ATOM 666 O O . TRP A 1 81 ? 14.289 -4.412 -8.696 1.00 58.53 81 TRP A O 1
ATOM 676 N N . PRO A 1 82 ? 16.358 -4.246 -7.840 1.00 63.03 82 PRO A N 1
ATOM 677 C CA . PRO A 1 82 ? 16.182 -5.355 -6.908 1.00 63.03 82 PRO A CA 1
ATOM 678 C C . PRO A 1 82 ? 14.924 -5.164 -6.053 1.00 63.03 82 PRO A C 1
ATOM 680 O O . PRO A 1 82 ? 14.677 -4.077 -5.531 1.00 63.03 82 PRO A O 1
ATOM 683 N N . ALA A 1 83 ? 14.152 -6.241 -5.861 1.00 63.97 83 ALA A N 1
ATOM 684 C CA . ALA A 1 83 ? 12.917 -6.238 -5.063 1.00 63.97 83 ALA A CA 1
ATOM 685 C C . ALA A 1 83 ? 13.113 -5.687 -3.632 1.00 63.97 83 ALA A C 1
ATOM 687 O O . ALA A 1 83 ? 12.175 -5.197 -3.007 1.00 63.97 83 ALA A O 1
ATOM 688 N N . GLN A 1 84 ? 14.355 -5.705 -3.141 1.00 65.56 84 GLN A N 1
ATOM 689 C CA . GLN A 1 84 ? 14.777 -5.118 -1.871 1.00 65.56 84 GLN A CA 1
ATOM 690 C C . GLN A 1 84 ? 14.489 -3.612 -1.775 1.00 65.56 84 GLN A C 1
ATOM 692 O O . GLN A 1 84 ? 14.090 -3.142 -0.714 1.00 65.56 84 GLN A O 1
ATOM 697 N N . THR A 1 85 ? 14.631 -2.850 -2.864 1.00 68.12 85 THR A N 1
ATOM 698 C CA . THR A 1 85 ? 14.346 -1.406 -2.852 1.00 68.12 85 THR A CA 1
ATOM 699 C C . THR A 1 85 ? 12.855 -1.134 -2.654 1.00 68.12 85 THR A C 1
ATOM 701 O O . THR A 1 85 ? 12.488 -0.228 -1.908 1.00 68.12 85 THR A O 1
ATOM 704 N N . GLY A 1 86 ? 11.994 -1.965 -3.252 1.00 70.44 86 GLY A N 1
ATOM 705 C CA . GLY A 1 86 ? 10.551 -1.893 -3.035 1.00 70.44 86 GLY A CA 1
ATOM 706 C C . GLY A 1 86 ? 10.142 -2.267 -1.609 1.00 70.44 86 GLY A C 1
ATOM 707 O O . GLY A 1 86 ? 9.276 -1.619 -1.027 1.00 70.44 86 GLY A O 1
ATOM 708 N N . LEU A 1 87 ? 10.816 -3.254 -1.009 1.00 73.62 87 LEU A N 1
ATOM 709 C CA . LEU A 1 87 ? 10.585 -3.640 0.385 1.00 73.62 87 LEU A CA 1
ATOM 710 C C . LEU A 1 87 ? 10.962 -2.518 1.362 1.00 73.62 87 LEU A C 1
ATOM 712 O O . LEU A 1 87 ? 10.220 -2.256 2.303 1.00 73.62 87 LEU A O 1
ATOM 716 N N . ILE A 1 88 ? 12.078 -1.821 1.127 1.00 79.75 88 ILE A N 1
ATOM 717 C CA . ILE A 1 88 ? 12.477 -0.663 1.942 1.00 79.75 88 ILE A CA 1
ATOM 718 C C . ILE A 1 88 ? 11.427 0.449 1.837 1.00 79.75 88 ILE A C 1
ATOM 720 O O . ILE A 1 88 ? 11.019 0.997 2.859 1.00 79.75 88 ILE A O 1
ATOM 724 N N . GLY A 1 89 ? 10.947 0.749 0.624 1.00 77.31 89 GLY A N 1
ATOM 725 C CA . GLY A 1 89 ? 9.870 1.722 0.416 1.00 77.31 89 GLY A CA 1
ATOM 726 C C . GLY A 1 89 ? 8.594 1.360 1.182 1.00 77.31 89 GLY A C 1
ATOM 727 O O . GLY A 1 89 ? 8.002 2.217 1.838 1.00 77.31 89 GLY A O 1
ATOM 728 N N . LEU A 1 90 ? 8.219 0.078 1.173 1.00 80.56 90 LEU A N 1
ATOM 729 C CA . LEU A 1 90 ? 7.081 -0.427 1.937 1.00 80.56 90 LEU A CA 1
ATOM 730 C C . LEU A 1 90 ? 7.285 -0.291 3.452 1.00 80.56 90 LEU A C 1
ATOM 732 O O . LEU A 1 90 ? 6.384 0.164 4.150 1.00 80.56 90 LEU A O 1
ATOM 736 N N . LEU A 1 91 ? 8.463 -0.651 3.965 1.00 83.50 91 LEU A N 1
ATOM 737 C CA . LEU A 1 91 ? 8.780 -0.533 5.391 1.00 83.50 91 LEU A CA 1
ATOM 738 C C . LEU A 1 91 ? 8.703 0.921 5.866 1.00 83.50 91 LEU A C 1
ATOM 740 O O . LEU A 1 91 ? 8.123 1.192 6.914 1.00 83.50 91 LEU A O 1
ATOM 744 N N . VAL A 1 92 ? 9.231 1.862 5.079 1.00 85.94 92 VAL A N 1
ATOM 745 C CA . VAL A 1 92 ? 9.130 3.297 5.382 1.00 85.94 92 VAL A CA 1
ATOM 746 C C . VAL A 1 92 ? 7.667 3.737 5.416 1.00 85.94 92 VAL A C 1
ATOM 748 O O . VAL A 1 92 ? 7.253 4.387 6.375 1.00 85.94 92 VAL A O 1
ATOM 751 N N . PHE A 1 93 ? 6.867 3.345 4.420 1.00 83.75 93 PHE A N 1
ATOM 752 C CA . PHE A 1 93 ? 5.435 3.648 4.393 1.00 83.75 93 PHE A CA 1
ATOM 753 C C . PHE A 1 93 ? 4.706 3.086 5.623 1.00 83.75 93 PHE A C 1
ATOM 755 O O . PHE A 1 93 ? 3.926 3.797 6.256 1.00 83.75 93 PHE A O 1
ATOM 762 N N . GLN A 1 94 ? 5.018 1.850 6.018 1.00 83.88 94 GLN A N 1
ATOM 763 C CA . GLN A 1 94 ? 4.429 1.209 7.190 1.00 83.88 94 GLN A CA 1
ATOM 764 C C . GLN A 1 94 ? 4.773 1.950 8.487 1.00 83.88 94 GLN A C 1
ATOM 766 O O . GLN A 1 94 ? 3.898 2.167 9.323 1.00 83.88 94 GLN A O 1
ATOM 771 N N . VAL A 1 95 ? 6.029 2.371 8.658 1.00 88.88 95 VAL A N 1
ATOM 772 C CA . VAL A 1 95 ? 6.462 3.137 9.836 1.00 88.88 95 VAL A CA 1
ATOM 773 C C . VAL A 1 95 ? 5.753 4.488 9.893 1.00 88.88 95 VAL A C 1
ATOM 775 O O . VAL A 1 95 ? 5.243 4.860 10.947 1.00 88.88 95 VAL A O 1
ATOM 778 N N . VAL A 1 96 ? 5.656 5.199 8.766 1.00 90.50 96 VAL A N 1
ATOM 779 C CA . VAL A 1 96 ? 4.936 6.481 8.690 1.00 90.50 96 VAL A CA 1
ATOM 780 C C . VAL A 1 96 ? 3.459 6.302 9.046 1.00 90.50 96 VAL A C 1
ATOM 782 O O . VAL A 1 96 ? 2.927 7.076 9.840 1.00 90.50 96 VAL A O 1
ATOM 785 N N . TYR A 1 97 ? 2.810 5.261 8.519 1.00 84.56 97 TYR A N 1
ATOM 786 C CA . TYR A 1 97 ? 1.420 4.946 8.844 1.00 84.56 97 TYR A CA 1
ATOM 787 C C . TYR A 1 97 ? 1.231 4.634 10.335 1.00 84.56 97 TYR A C 1
ATOM 789 O O . TYR A 1 97 ? 0.314 5.160 10.963 1.00 84.56 97 TYR A O 1
ATOM 797 N N . LEU A 1 98 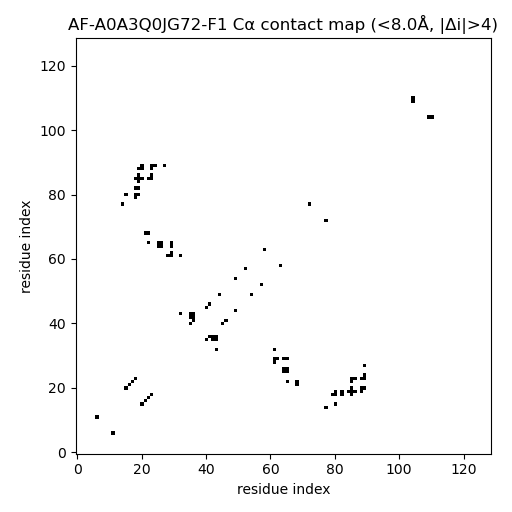? 2.122 3.840 10.937 1.00 86.44 98 LEU A N 1
ATOM 798 C CA . LEU A 1 98 ? 2.067 3.540 12.368 1.00 86.44 98 LEU A CA 1
ATOM 799 C C . LEU A 1 98 ? 2.258 4.796 13.222 1.00 86.44 98 LEU A C 1
ATOM 801 O O . LEU A 1 98 ? 1.493 4.998 14.163 1.00 86.44 98 LEU A O 1
ATOM 805 N N . ILE A 1 99 ? 3.222 5.659 12.889 1.00 90.19 99 ILE A N 1
ATOM 806 C CA . ILE A 1 99 ? 3.427 6.941 13.581 1.00 90.19 99 ILE A CA 1
ATOM 807 C C . ILE A 1 99 ? 2.161 7.795 13.488 1.00 90.19 99 ILE A C 1
ATOM 809 O O . ILE A 1 99 ? 1.705 8.332 14.496 1.00 90.19 99 ILE A O 1
ATOM 813 N N . TRP A 1 100 ? 1.565 7.886 12.299 1.00 85.56 100 TRP A N 1
ATOM 814 C CA . TRP A 1 100 ? 0.330 8.632 12.089 1.00 85.56 100 TRP A CA 1
ATOM 815 C C . TRP A 1 100 ? -0.818 8.106 12.955 1.00 85.56 100 TRP A C 1
ATOM 817 O O . TRP A 1 100 ? -1.461 8.887 13.653 1.00 85.56 100 TRP A O 1
ATOM 827 N N . ILE A 1 101 ? -1.032 6.787 12.984 1.00 82.31 101 ILE A N 1
ATOM 828 C CA . ILE A 1 101 ? -2.046 6.165 13.843 1.00 82.31 101 ILE A CA 1
ATOM 829 C C . ILE A 1 101 ? -1.781 6.456 15.322 1.00 82.31 101 ILE A C 1
ATOM 831 O O . ILE A 1 101 ? -2.725 6.753 16.044 1.00 82.31 101 ILE A O 1
ATOM 835 N N . HIS A 1 102 ? -0.525 6.450 15.779 1.00 82.19 102 HIS A N 1
ATOM 836 C CA . HIS A 1 102 ? -0.193 6.806 17.164 1.00 82.19 102 HIS A CA 1
ATOM 837 C C . HIS A 1 102 ? -0.472 8.284 17.473 1.00 82.19 102 HIS A C 1
ATOM 839 O O . HIS A 1 102 ? -0.945 8.604 18.563 1.00 82.19 102 HIS A O 1
ATOM 845 N N . ILE A 1 103 ? -0.228 9.190 16.521 1.00 85.62 103 ILE A N 1
ATOM 846 C CA . ILE A 1 103 ? -0.569 10.61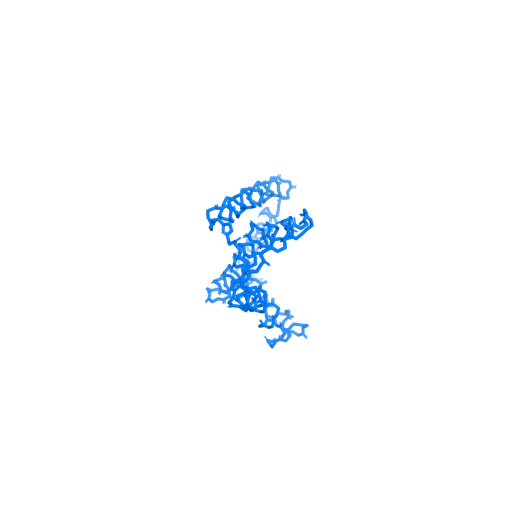2 16.666 1.00 85.62 103 ILE A CA 1
ATOM 847 C C . ILE A 1 103 ? -2.086 10.786 16.752 1.00 85.62 103 ILE A C 1
ATOM 849 O O . ILE A 1 103 ? -2.565 11.481 17.646 1.00 85.62 103 ILE A O 1
ATOM 853 N N . VAL A 1 10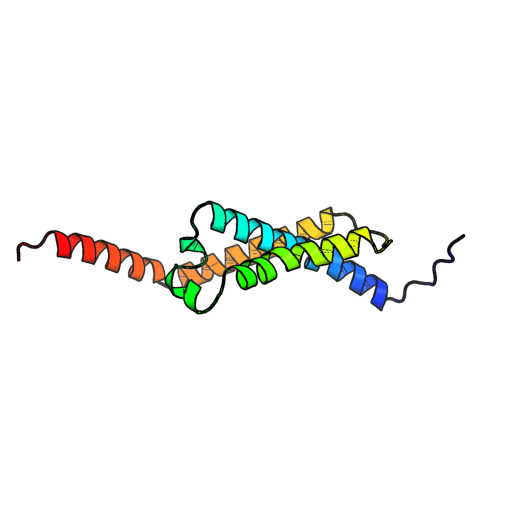4 ? -2.844 10.145 15.858 1.00 81.38 104 VAL A N 1
ATOM 854 C CA . VAL A 1 104 ? -4.313 10.173 15.882 1.00 81.38 104 VAL A CA 1
ATOM 855 C C . VAL A 1 104 ? -4.832 9.565 17.181 1.00 81.38 104 VAL A C 1
ATOM 857 O O . VAL A 1 104 ? -5.670 10.171 17.829 1.00 81.38 104 VAL A O 1
ATOM 860 N N . TYR A 1 105 ? -4.283 8.437 17.626 1.00 74.19 105 TYR A N 1
ATOM 861 C CA . TYR A 1 105 ? -4.621 7.816 18.907 1.00 74.19 105 TYR A CA 1
ATOM 862 C C . TYR A 1 105 ? -4.383 8.756 20.097 1.00 74.19 105 TYR A C 1
ATOM 864 O O . TYR A 1 105 ? -5.206 8.833 21.002 1.00 74.19 105 TYR A O 1
ATOM 872 N N . TYR A 1 106 ? -3.280 9.508 20.091 1.00 76.44 106 TYR A N 1
ATOM 873 C CA . TYR A 1 106 ? -2.974 10.467 21.152 1.00 76.44 106 TYR A CA 1
ATOM 874 C C . TYR A 1 106 ? -3.860 11.722 21.104 1.00 76.44 106 TYR A C 1
ATOM 876 O O . TYR A 1 106 ? -4.124 12.340 22.132 1.00 76.44 106 TYR A O 1
ATOM 884 N N . LYS A 1 107 ? -4.284 12.145 19.908 1.00 75.31 107 LYS A N 1
ATOM 885 C CA . LYS A 1 107 ? -5.043 13.389 19.692 1.00 75.31 107 LYS A CA 1
ATOM 886 C C . LYS A 1 107 ? -6.551 13.202 19.688 1.00 75.31 107 LYS A C 1
ATOM 888 O O . LYS A 1 107 ? -7.282 14.156 19.933 1.00 75.31 107 LYS A O 1
ATOM 893 N N . SER A 1 108 ? -7.013 12.012 19.356 1.00 61.81 108 SER A N 1
ATOM 894 C CA . SER A 1 108 ? -8.412 11.678 19.228 1.00 61.81 108 SER A CA 1
ATOM 895 C C . SER A 1 108 ? -8.715 10.683 20.335 1.00 61.81 108 SER A C 1
ATOM 897 O O . SER A 1 108 ? -8.387 9.507 20.219 1.00 61.81 108 SER A O 1
ATOM 899 N N . ASP A 1 109 ? -9.372 11.143 21.401 1.00 58.16 109 ASP A N 1
ATOM 900 C CA . ASP A 1 109 ? -9.975 10.333 22.470 1.00 58.16 109 ASP A CA 1
ATOM 901 C C . ASP A 1 109 ? -11.061 9.353 21.943 1.00 58.16 109 ASP A C 1
ATOM 903 O O . ASP A 1 109 ? -12.025 9.028 22.632 1.00 58.16 109 ASP A O 1
ATOM 907 N N . LEU A 1 110 ? -10.944 8.862 20.706 1.00 57.34 110 LEU A N 1
ATOM 908 C CA . LEU A 1 110 ? -11.850 7.929 20.040 1.00 57.34 110 LEU A CA 1
ATOM 909 C C . LEU A 1 110 ? -12.019 6.650 20.851 1.00 57.34 110 LEU A C 1
ATOM 911 O O . LEU A 1 110 ? -13.113 6.095 20.885 1.00 57.34 110 LEU A O 1
ATOM 915 N N . TRP A 1 111 ? -10.979 6.223 21.572 1.00 55.50 111 TRP A N 1
ATOM 916 C CA . TRP A 1 111 ? -11.123 5.097 22.483 1.00 55.50 111 TRP A CA 1
ATOM 917 C C . TRP A 1 111 ? -11.988 5.438 23.696 1.00 55.50 111 TRP A C 1
ATOM 919 O O . TRP A 1 111 ? -12.775 4.601 24.109 1.00 55.50 111 TRP A O 1
ATOM 929 N N . ARG A 1 112 ? -11.945 6.678 24.202 1.00 44.88 112 ARG A N 1
ATOM 930 C CA . ARG A 1 112 ? -12.852 7.161 25.258 1.00 44.88 112 ARG A CA 1
ATOM 931 C C . ARG A 1 112 ? -14.305 7.102 24.783 1.00 44.88 112 ARG A C 1
ATOM 933 O O . ARG A 1 112 ? -15.149 6.594 25.504 1.00 44.88 112 ARG A O 1
ATOM 940 N N . CYS A 1 113 ? -14.581 7.495 23.538 1.00 54.25 113 CYS A N 1
ATOM 941 C CA . CYS A 1 113 ? -15.920 7.391 22.945 1.00 54.25 113 CYS A CA 1
ATOM 942 C C . CYS A 1 113 ? -16.384 5.928 22.745 1.00 54.25 113 CYS A C 1
ATOM 944 O O . CYS A 1 113 ? -17.517 5.586 23.086 1.00 54.25 113 CYS A O 1
ATOM 946 N N . VAL A 1 114 ? -15.514 5.035 22.254 1.00 57.00 114 VAL A N 1
ATOM 947 C CA . VAL A 1 114 ? -15.823 3.599 22.054 1.00 57.00 114 VAL A CA 1
ATOM 948 C C . VAL A 1 114 ? -15.945 2.832 23.380 1.00 57.00 114 VAL A C 1
ATOM 950 O O . VAL A 1 114 ? -16.740 1.897 23.487 1.00 57.00 114 VAL A O 1
ATOM 953 N N . ILE A 1 115 ? -15.194 3.221 24.410 1.00 58.66 115 ILE A N 1
ATOM 954 C CA . ILE A 1 115 ? -15.303 2.641 25.753 1.00 58.66 115 ILE A CA 1
ATOM 955 C C . ILE A 1 115 ? -16.503 3.153 26.511 1.00 58.66 115 ILE A C 1
ATOM 957 O O . ILE A 1 115 ? -17.205 2.345 27.109 1.00 58.66 115 ILE A O 1
ATOM 961 N N . GLU A 1 116 ? -16.759 4.458 26.499 1.00 58.19 116 GLU A N 1
ATOM 962 C CA . GLU A 1 116 ? -17.890 5.001 27.241 1.00 58.19 116 GLU A CA 1
ATOM 963 C C . GLU A 1 116 ? -19.210 4.514 26.652 1.00 58.19 116 GLU A C 1
ATOM 965 O O . GLU A 1 116 ? -20.113 4.174 27.408 1.00 58.19 116 GLU A O 1
ATOM 970 N N . SER A 1 117 ? -19.306 4.360 25.329 1.00 57.44 117 SER A N 1
ATOM 971 C CA . SER A 1 117 ? -20.477 3.746 24.693 1.00 57.44 117 SER A CA 1
ATOM 972 C C . SER A 1 117 ? -20.648 2.263 25.058 1.00 57.44 117 SER A C 1
ATOM 974 O O . SER A 1 117 ? -21.746 1.863 25.445 1.00 57.44 117 SER A O 1
ATOM 976 N N . ASN A 1 118 ? -19.585 1.449 25.022 1.00 61.78 118 ASN A N 1
ATOM 977 C CA . ASN A 1 118 ? -19.657 0.039 25.436 1.00 61.78 118 ASN A CA 1
ATOM 978 C C . ASN A 1 118 ? -19.952 -0.132 26.938 1.00 61.78 118 ASN A C 1
ATOM 980 O O . ASN A 1 118 ? -20.710 -1.023 27.321 1.00 61.78 118 ASN A O 1
ATOM 984 N N . PHE A 1 119 ? -19.392 0.725 27.793 1.00 65.44 119 PHE A N 1
ATOM 985 C CA . PHE A 1 119 ? -19.628 0.717 29.237 1.00 65.44 119 PHE A CA 1
ATOM 986 C C . PHE A 1 119 ? -21.046 1.194 29.586 1.00 65.44 119 PHE A C 1
ATOM 988 O O . PHE A 1 119 ? -21.727 0.564 30.395 1.00 65.44 119 PHE A O 1
ATOM 995 N N . ALA A 1 120 ? -21.539 2.246 28.923 1.00 63.81 120 ALA A N 1
ATOM 996 C CA . ALA A 1 120 ? -22.903 2.741 29.091 1.00 63.81 120 ALA A CA 1
ATOM 997 C C . ALA A 1 120 ? -23.951 1.711 28.648 1.00 63.81 120 ALA A C 1
ATOM 999 O O . ALA A 1 120 ? -24.938 1.516 29.352 1.00 63.81 120 ALA A O 1
ATOM 1000 N N . LEU A 1 121 ? -23.731 0.996 27.538 1.00 63.62 121 LEU A N 1
ATOM 1001 C CA . LEU A 1 121 ? -24.619 -0.087 27.098 1.00 63.62 121 LEU A CA 1
ATOM 1002 C C . LEU A 1 121 ? -24.672 -1.237 28.112 1.00 63.62 121 LEU A C 1
ATOM 1004 O O . LEU A 1 121 ? -25.749 -1.765 28.384 1.00 63.62 121 LEU A O 1
ATOM 1008 N N . HIS A 1 122 ? -23.536 -1.581 28.722 1.00 69.00 122 HIS A N 1
ATOM 1009 C CA . HIS A 1 122 ? -23.474 -2.622 29.748 1.00 69.00 122 HIS A CA 1
ATOM 1010 C C . HIS A 1 122 ? -24.223 -2.223 31.033 1.00 69.00 122 HIS A C 1
ATOM 1012 O O . HIS A 1 122 ? -24.882 -3.064 31.639 1.00 69.00 122 HIS A O 1
ATOM 1018 N N . ILE A 1 123 ? -24.177 -0.945 31.429 1.00 66.69 123 ILE A N 1
ATOM 1019 C CA . ILE A 1 123 ? -24.924 -0.425 32.588 1.00 66.69 123 ILE A CA 1
ATOM 1020 C C . ILE A 1 123 ? -26.423 -0.287 32.283 1.00 66.69 123 ILE A C 1
ATOM 1022 O O . ILE A 1 123 ? -27.250 -0.656 33.113 1.00 66.69 123 ILE A O 1
ATOM 1026 N N . LEU A 1 124 ? -26.798 0.181 31.090 1.00 64.56 124 LEU A N 1
ATOM 1027 C CA . LEU A 1 124 ? -28.203 0.331 30.692 1.00 64.56 124 LEU A CA 1
ATOM 1028 C C . LEU A 1 124 ? -28.931 -1.017 30.551 1.00 64.56 124 LEU A C 1
ATOM 1030 O O . LEU A 1 124 ? -30.130 -1.080 30.805 1.00 64.56 124 LEU A O 1
ATOM 1034 N N . MET A 1 125 ? -28.227 -2.102 30.208 1.00 67.56 125 MET A N 1
ATOM 1035 C CA . MET A 1 125 ? -28.793 -3.462 30.194 1.00 67.56 125 MET A CA 1
ATOM 1036 C C . MET A 1 125 ? -28.961 -4.082 31.594 1.00 67.56 125 MET A C 1
ATOM 1038 O O . MET A 1 125 ? -29.658 -5.086 31.728 1.00 67.56 125 MET A O 1
ATOM 1042 N N . GLN A 1 126 ? -28.339 -3.505 32.629 1.00 71.69 126 GLN A N 1
ATOM 1043 C CA . GLN A 1 126 ? -28.403 -3.978 34.021 1.00 71.69 126 GLN A CA 1
ATOM 1044 C C . GLN A 1 126 ? -29.450 -3.227 34.862 1.00 71.69 126 GLN A C 1
ATOM 1046 O O . GLN A 1 126 ? -29.729 -3.629 35.991 1.00 71.69 126 GLN A O 1
ATOM 1051 N N . LEU A 1 127 ? -30.038 -2.143 34.342 1.00 63.94 127 LEU A N 1
ATOM 1052 C CA . LEU A 1 127 ? -31.076 -1.406 35.057 1.00 63.94 127 LEU A CA 1
ATOM 1053 C C . LEU A 1 127 ? -32.428 -2.136 34.947 1.00 63.94 127 LEU A C 1
ATOM 1055 O O . LEU A 1 127 ? -32.876 -2.423 33.832 1.00 63.94 127 LEU A O 1
ATOM 1059 N N . PRO A 1 128 ? -33.104 -2.436 36.072 1.00 55.88 128 PRO A N 1
ATOM 1060 C CA . PRO A 1 128 ? -34.488 -2.887 36.028 1.00 55.88 128 PRO A CA 1
ATOM 1061 C C . PRO A 1 128 ? -35.357 -1.767 35.435 1.00 55.88 128 PRO A C 1
ATOM 1063 O O . PRO A 1 128 ? -35.154 -0.595 35.756 1.00 55.88 128 PRO A O 1
ATOM 1066 N N . LYS A 1 129 ? -36.272 -2.142 34.533 1.00 63.12 129 LYS A N 1
ATOM 1067 C CA . LYS A 1 129 ? -37.225 -1.224 33.888 1.00 63.12 129 LYS A CA 1
ATOM 1068 C C . LYS A 1 129 ? -38.108 -0.502 34.900 1.00 63.12 129 LYS A C 1
ATOM 1070 O O . LYS A 1 129 ? -38.510 -1.161 35.885 1.00 63.12 129 LYS A O 1
#

pLDDT: mean 74.5, std 11.68, range [31.59, 90.5]

Mean predicted aligned error: 12.25 Å

Solvent-accessible surface area (backbone atoms only — not comparable to full-atom values): 7447 Å² total; per-residue (Å²): 132,89,79,79,69,83,74,51,70,66,60,54,52,52,52,45,48,43,54,30,44,49,46,39,46,30,43,48,54,31,52,52,50,53,54,42,48,73,73,45,40,66,82,81,54,44,77,82,51,48,83,80,50,46,68,71,58,54,47,48,67,47,46,46,53,40,49,54,54,50,51,51,58,74,71,48,96,62,91,74,73,66,70,65,55,10,50,52,45,39,51,54,51,51,51,53,51,52,53,49,52,5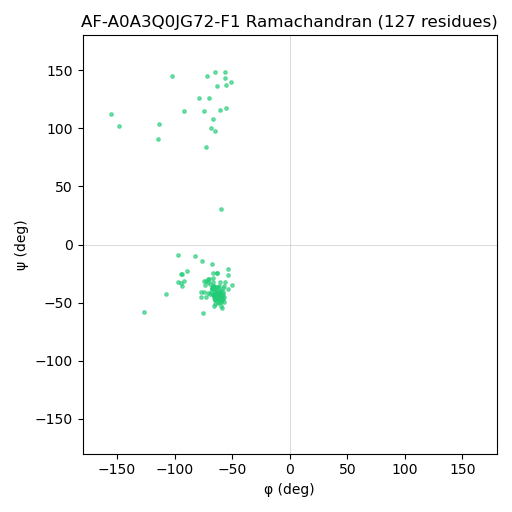2,51,47,57,74,72,40,64,57,63,57,56,58,45,51,51,56,51,48,53,57,53,64,74,67,55,83,131

Secondary structure (DSSP, 8-state):
----PPPPHHHHHHHHHIIIIIHHHHHHHHHHHHHHHHH-GGGTS-GGGGGTS-HHHHHHHHHHHHHHHHHHHHH----PPPHHHHHHHHHHHHHHHHHHHHHHHHH-THHHHHHHHHHHHHHHTTS--

Organism: Diaphorina citri (NCBI:txid121845)